Protein AF-A0A0P7N7G5-F1 (afdb_monomer_lite)

Secondary structure (DSSP, 8-state):
-----------GGGHHHHHHHHHHHHHHHHHHHHHHTTTS-HHHHHHHHHHHHHHHHHHHHHHHHHHHHHHHHHHT--

pLDDT: mean 88.19, std 14.91, range [37.78, 98.25]

Radius of gyration: 18.76 Å; chains: 1; bounding box: 39×46×44 Å

Sequence (78 aa):
MANTRHRKTDDRTNNVERIRDIVKNTEEKIHEAEMSMEFVDPLQSKLLKEKNKRRKQSIEALNEEMKDEIAARKKGEV

Foldseek 3Di:
DDPPPVPPPPPCVCLLVVLVVLLVVLVVVLVVLVVCLVVDDPVSNVVSVVVSVVSVVVNVVSVVVSVVSVVCVVVVVD

Structure (mmCIF, N/CA/C/O backbone):
data_AF-A0A0P7N7G5-F1
#
_entry.id   AF-A0A0P7N7G5-F1
#
loop_
_atom_site.group_PDB
_atom_site.id
_atom_site.type_symbol
_atom_site.label_atom_id
_atom_site.label_alt_id
_atom_site.label_comp_id
_atom_site.label_asym_id
_atom_site.label_entity_id
_atom_site.label_seq_id
_atom_site.pdbx_PDB_ins_code
_atom_site.Cartn_x
_atom_site.Cartn_y
_atom_site.Cartn_z
_atom_site.occupancy
_atom_site.B_iso_or_equiv
_atom_site.auth_seq_id
_atom_site.auth_comp_id
_atom_site.auth_asym_id
_atom_site.auth_atom_id
_atom_site.pdbx_PDB_model_num
ATOM 1 N N . MET A 1 1 ? -23.222 36.790 16.899 1.00 37.78 1 MET A N 1
ATOM 2 C CA . MET A 1 1 ? -23.332 35.697 15.908 1.00 37.78 1 MET A CA 1
ATOM 3 C C . MET A 1 1 ? -22.237 34.680 16.205 1.00 37.78 1 MET A C 1
ATOM 5 O O . MET A 1 1 ? -21.089 34.917 15.851 1.00 37.78 1 MET A O 1
ATOM 9 N N . ALA A 1 2 ? -22.544 33.621 16.959 1.00 43.44 2 ALA A N 1
ATOM 10 C CA . ALA A 1 2 ? -21.569 32.586 17.302 1.00 43.44 2 ALA A CA 1
ATOM 11 C C . ALA A 1 2 ? -21.335 31.698 16.072 1.00 43.44 2 ALA A C 1
ATOM 13 O O . ALA A 1 2 ? -22.226 30.971 15.644 1.00 43.44 2 ALA A O 1
ATOM 14 N N . ASN A 1 3 ? -20.155 31.814 15.464 1.00 54.47 3 ASN A N 1
ATOM 15 C CA . ASN A 1 3 ? -19.763 31.001 14.320 1.00 54.47 3 ASN A CA 1
ATOM 16 C C . ASN A 1 3 ? -19.308 29.631 14.832 1.00 54.47 3 ASN A C 1
ATOM 18 O O . ASN A 1 3 ? -18.111 29.372 14.978 1.00 54.47 3 ASN A O 1
ATOM 22 N N . THR A 1 4 ? -20.267 28.772 15.175 1.00 56.19 4 THR A N 1
ATOM 23 C CA . THR A 1 4 ? -20.001 27.377 15.516 1.00 56.19 4 THR A CA 1
ATOM 24 C C . THR A 1 4 ? -19.576 26.677 14.231 1.00 56.19 4 THR A C 1
ATOM 26 O O . THR A 1 4 ? -20.390 26.089 13.523 1.00 56.19 4 THR A O 1
ATOM 29 N N . ARG A 1 5 ? -18.284 26.774 13.892 1.00 58.53 5 ARG A N 1
ATOM 30 C CA . ARG A 1 5 ? -17.643 25.876 12.932 1.00 58.53 5 ARG A CA 1
ATOM 31 C C . ARG A 1 5 ? -17.790 24.481 13.517 1.00 58.53 5 ARG A C 1
ATOM 33 O O . ARG A 1 5 ? -16.982 24.068 14.344 1.00 58.53 5 ARG A O 1
ATOM 40 N N . HIS A 1 6 ? -18.869 23.802 13.149 1.00 52.06 6 HIS A N 1
ATOM 41 C CA . HIS A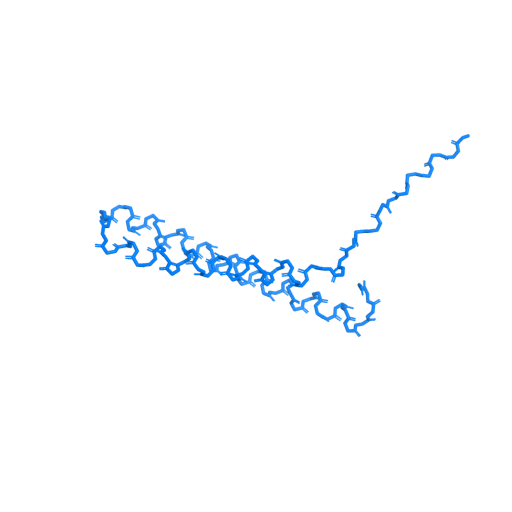 1 6 ? -19.085 22.404 13.456 1.00 52.06 6 HIS A CA 1
ATOM 42 C C . HIS A 1 6 ? -17.943 21.664 12.760 1.00 52.06 6 HIS A C 1
ATOM 44 O O . HIS A 1 6 ? -17.975 21.433 11.552 1.00 52.06 6 HIS A O 1
ATOM 50 N N . ARG A 1 7 ? -16.844 21.440 13.491 1.00 54.75 7 ARG A N 1
ATOM 51 C CA . ARG A 1 7 ? -15.767 20.562 13.055 1.00 54.75 7 ARG A CA 1
ATOM 52 C C . ARG A 1 7 ? -16.446 19.219 12.883 1.00 54.75 7 ARG A C 1
ATOM 54 O O . ARG A 1 7 ? -16.798 18.600 13.880 1.00 54.75 7 ARG A O 1
ATOM 61 N N . LYS A 1 8 ? -16.723 18.8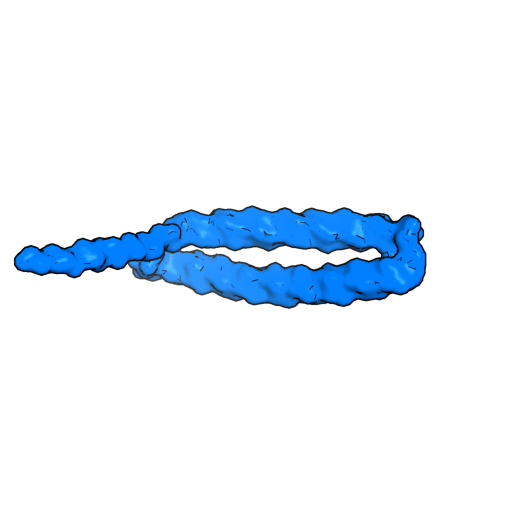45 11.633 1.00 52.41 8 LYS A N 1
ATOM 62 C CA . LYS A 1 8 ? -17.222 17.518 11.300 1.00 52.41 8 LYS A CA 1
ATOM 63 C C . LYS A 1 8 ? -16.236 16.555 11.955 1.00 52.41 8 LYS A C 1
ATOM 65 O O . LYS A 1 8 ? -15.053 16.588 11.621 1.00 52.41 8 LYS A O 1
ATOM 70 N N . THR A 1 9 ? -16.685 15.843 12.982 1.00 59.94 9 THR A N 1
ATOM 71 C CA . THR A 1 9 ? -15.909 14.762 13.579 1.00 59.94 9 THR A CA 1
ATOM 72 C C . THR A 1 9 ? -15.612 13.807 12.438 1.00 59.94 9 THR A C 1
ATOM 74 O O . THR A 1 9 ? -16.542 13.402 11.738 1.00 59.94 9 THR A O 1
ATOM 77 N N . ASP A 1 10 ? -14.331 13.582 12.164 1.00 63.41 10 ASP A N 1
ATOM 78 C CA . ASP A 1 10 ? -13.920 12.704 11.077 1.00 63.41 10 ASP A CA 1
ATOM 79 C C . ASP A 1 10 ? -14.542 11.326 11.331 1.00 63.41 10 ASP A C 1
ATOM 81 O O . ASP A 1 10 ? -14.383 10.765 12.418 1.00 63.41 10 ASP A O 1
ATOM 85 N N . ASP A 1 11 ? -15.350 10.849 10.388 1.00 71.44 11 ASP A N 1
ATOM 86 C CA . ASP A 1 11 ? -16.072 9.588 10.527 1.00 71.44 11 ASP A CA 1
ATOM 87 C C . ASP A 1 11 ? -15.102 8.456 10.199 1.00 71.44 11 ASP A C 1
ATOM 89 O O . ASP A 1 11 ? -14.905 8.085 9.043 1.00 71.44 11 ASP A O 1
ATOM 93 N N . ARG A 1 12 ? -14.456 7.937 11.243 1.00 76.75 12 ARG A N 1
ATOM 94 C CA . ARG A 1 12 ? -13.448 6.877 11.145 1.00 76.75 12 ARG A CA 1
ATOM 95 C C . ARG A 1 12 ? -14.071 5.481 11.086 1.00 76.75 12 ARG A C 1
ATOM 97 O O . ARG A 1 12 ? -13.342 4.489 11.018 1.00 76.75 12 ARG A O 1
ATOM 104 N N . THR A 1 13 ? -15.404 5.372 11.067 1.00 76.81 13 THR A N 1
ATOM 105 C CA . THR A 1 13 ? -16.098 4.077 11.106 1.00 76.81 13 THR A CA 1
ATOM 106 C C . THR A 1 13 ? -15.830 3.216 9.876 1.00 76.81 13 THR A C 1
ATOM 108 O O . THR A 1 13 ? -15.960 2.003 9.982 1.00 76.81 13 THR A O 1
ATOM 111 N N . ASN A 1 14 ? -15.399 3.792 8.748 1.00 86.44 14 ASN A N 1
ATOM 112 C CA . ASN A 1 14 ? -15.095 3.067 7.508 1.00 86.44 14 ASN A CA 1
ATOM 113 C C . ASN A 1 14 ? -13.592 2.994 7.163 1.00 86.44 14 ASN A C 1
ATOM 115 O O . ASN A 1 14 ? -13.228 2.497 6.092 1.00 86.44 14 ASN A O 1
ATOM 119 N N . ASN A 1 15 ? -12.707 3.494 8.036 1.00 88.25 15 ASN A N 1
ATOM 120 C CA . ASN A 1 15 ? -11.274 3.562 7.738 1.00 88.25 15 ASN A CA 1
ATOM 121 C C . ASN A 1 15 ? -10.660 2.171 7.549 1.00 88.25 15 ASN A C 1
ATOM 123 O O . ASN A 1 15 ? -9.875 1.977 6.626 1.00 88.25 15 ASN A O 1
ATOM 127 N N . VAL A 1 16 ? -11.048 1.188 8.368 1.00 91.00 16 VAL A N 1
ATOM 128 C CA . VAL A 1 16 ? -10.553 -0.197 8.254 1.00 91.00 16 VAL A CA 1
ATOM 129 C C . VAL A 1 16 ? -10.879 -0.774 6.877 1.00 91.00 16 VAL A C 1
ATOM 131 O O . VAL A 1 16 ? -10.025 -1.379 6.231 1.00 91.00 16 VAL A O 1
ATOM 134 N N . GLU A 1 17 ? -12.111 -0.577 6.419 1.00 93.44 17 GLU A N 1
ATOM 135 C CA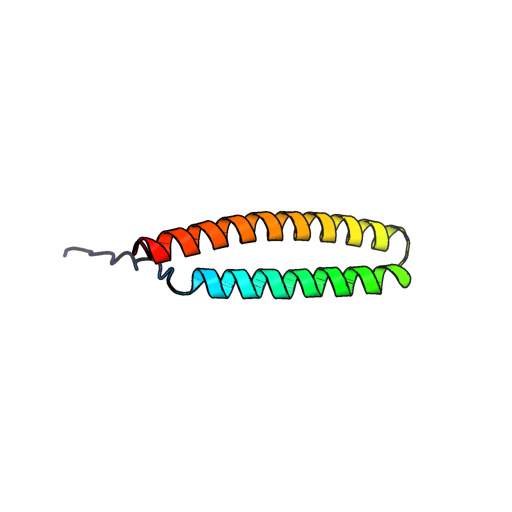 . GLU A 1 17 ? -12.613 -1.059 5.138 1.00 93.44 17 GLU A CA 1
ATOM 136 C C . GLU A 1 17 ? -11.875 -0.372 3.979 1.00 93.44 17 GLU A C 1
ATOM 138 O O . GLU A 1 17 ? -11.352 -1.049 3.093 1.00 93.44 17 GLU A O 1
ATOM 143 N N . ARG A 1 18 ? -11.700 0.953 4.049 1.00 94.12 18 ARG A N 1
ATOM 144 C CA . ARG A 1 18 ? -10.935 1.719 3.056 1.00 94.12 18 ARG A CA 1
ATOM 145 C C . ARG A 1 18 ? -9.472 1.278 2.981 1.00 94.12 18 ARG A C 1
ATOM 147 O O . ARG A 1 18 ? -8.927 1.151 1.885 1.00 94.12 18 ARG A O 1
ATOM 154 N N . ILE A 1 19 ? -8.826 1.039 4.124 1.00 94.94 19 ILE A N 1
ATOM 155 C CA . ILE A 1 19 ? -7.434 0.579 4.165 1.00 94.94 19 ILE A CA 1
ATOM 156 C C . ILE A 1 19 ? -7.320 -0.819 3.546 1.00 94.94 19 ILE A C 1
ATOM 158 O O . ILE A 1 19 ? -6.423 -1.042 2.733 1.00 94.94 19 ILE A O 1
ATOM 162 N N . ARG A 1 20 ? -8.245 -1.741 3.851 1.00 95.19 20 ARG A N 1
ATOM 163 C CA . ARG A 1 20 ? -8.276 -3.080 3.232 1.00 95.19 20 ARG A CA 1
ATOM 164 C C . ARG A 1 20 ? -8.374 -3.006 1.713 1.00 95.19 20 ARG A C 1
ATOM 166 O O . ARG A 1 20 ? -7.616 -3.693 1.030 1.00 95.19 20 ARG A O 1
ATOM 173 N N . ASP A 1 21 ? -9.249 -2.151 1.191 1.00 97.31 21 ASP A N 1
ATOM 174 C CA . ASP A 1 21 ? -9.403 -1.975 -0.253 1.00 97.31 21 ASP A CA 1
ATOM 175 C C . ASP A 1 21 ? -8.129 -1.416 -0.895 1.00 97.31 21 ASP A C 1
ATOM 177 O O . ASP A 1 21 ? -7.705 -1.879 -1.955 1.00 97.31 21 ASP A O 1
ATOM 181 N N . ILE A 1 22 ? -7.476 -0.440 -0.257 1.00 96.50 22 ILE A N 1
ATOM 182 C CA . ILE A 1 22 ? -6.209 0.114 -0.754 1.00 96.50 22 ILE A CA 1
ATOM 183 C C . ILE A 1 22 ? -5.112 -0.953 -0.753 1.00 96.50 22 ILE A C 1
ATOM 185 O O . ILE A 1 22 ? -4.387 -1.059 -1.746 1.00 96.50 22 ILE A O 1
ATOM 189 N N . VAL A 1 23 ? -4.990 -1.742 0.320 1.00 97.31 23 VAL A N 1
ATOM 190 C CA . VAL A 1 23 ? -4.008 -2.831 0.421 1.00 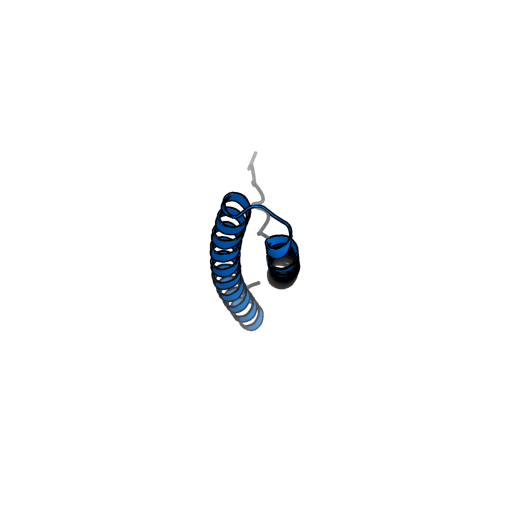97.31 23 VAL A CA 1
ATOM 191 C C . VAL A 1 23 ? -4.237 -3.843 -0.697 1.00 97.31 23 VAL A C 1
ATOM 193 O O . VAL A 1 23 ? -3.330 -4.042 -1.504 1.00 97.31 23 VAL A O 1
ATOM 196 N N . LYS A 1 24 ? -5.461 -4.367 -0.840 1.00 97.88 24 LYS A N 1
ATOM 197 C CA . LYS A 1 24 ? -5.814 -5.338 -1.887 1.00 97.88 24 LYS A CA 1
ATOM 198 C C . LYS A 1 24 ? -5.494 -4.814 -3.290 1.00 97.88 24 LYS A C 1
ATOM 200 O O . LYS A 1 24 ? -4.770 -5.455 -4.047 1.00 97.88 24 LYS A O 1
ATOM 205 N N . ASN A 1 25 ? -5.955 -3.606 -3.616 1.00 98.00 25 ASN A N 1
ATOM 206 C CA . ASN A 1 25 ? -5.687 -2.980 -4.916 1.00 98.00 25 ASN A CA 1
ATOM 207 C C . ASN A 1 25 ? -4.184 -2.763 -5.163 1.00 98.00 25 ASN A C 1
ATOM 209 O O . ASN A 1 25 ? -3.719 -2.740 -6.304 1.00 98.00 25 ASN A O 1
ATOM 213 N N . THR A 1 26 ? -3.407 -2.523 -4.107 1.00 97.94 26 THR A N 1
ATOM 214 C CA . THR A 1 26 ? -1.961 -2.308 -4.219 1.00 97.94 26 THR A CA 1
ATOM 215 C C . THR A 1 26 ? -1.216 -3.627 -4.401 1.00 97.94 26 THR A C 1
ATOM 217 O O . THR A 1 26 ? -0.269 -3.662 -5.186 1.00 97.94 26 THR A O 1
ATOM 220 N N . GLU A 1 27 ? -1.656 -4.700 -3.744 1.00 97.94 27 GLU A N 1
ATOM 221 C CA . GLU A 1 27 ? -1.151 -6.063 -3.941 1.00 97.94 27 GLU A CA 1
ATOM 222 C C . GLU A 1 27 ? -1.417 -6.559 -5.366 1.00 97.94 27 GLU A C 1
ATOM 224 O O . GLU A 1 27 ? -0.488 -7.022 -6.027 1.00 97.94 27 GLU A O 1
ATOM 229 N N . GLU A 1 28 ? -2.628 -6.352 -5.892 1.00 98.06 28 GLU A N 1
ATOM 230 C CA . 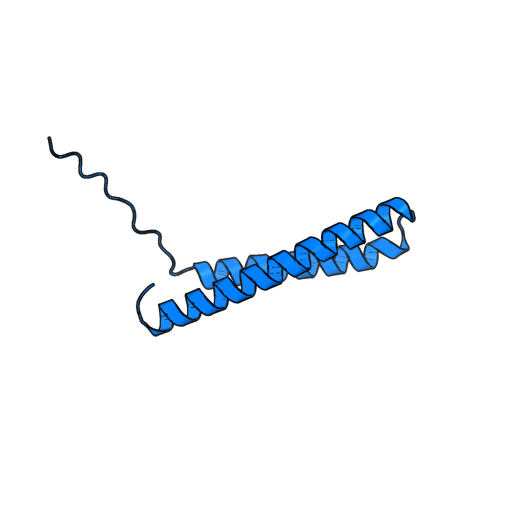GLU A 1 28 ? -2.966 -6.658 -7.290 1.00 98.06 28 GLU A CA 1
ATOM 231 C C . GLU A 1 28 ? -2.030 -5.915 -8.259 1.00 98.06 28 GLU A C 1
ATOM 233 O O . GLU A 1 28 ? -1.409 -6.526 -9.127 1.00 98.06 28 GLU A O 1
ATOM 238 N N . LYS A 1 29 ? -1.794 -4.614 -8.034 1.00 97.56 29 LYS A N 1
ATOM 239 C CA . LYS A 1 29 ? -0.846 -3.814 -8.835 1.00 97.56 29 LYS A CA 1
ATOM 240 C C . LYS A 1 29 ? 0.612 -4.254 -8.706 1.00 97.56 29 LYS A C 1
ATOM 242 O O . LYS A 1 29 ? 1.411 -3.953 -9.598 1.00 97.56 29 LYS A O 1
ATOM 247 N N . ILE A 1 30 ? 1.004 -4.855 -7.582 1.00 97.94 30 ILE A N 1
ATOM 248 C CA . ILE A 1 30 ? 2.337 -5.449 -7.424 1.00 97.94 30 ILE A CA 1
ATOM 249 C C . ILE A 1 30 ? 2.417 -6.705 -8.286 1.00 97.94 30 ILE A C 1
ATOM 251 O O . ILE A 1 30 ? 3.362 -6.812 -9.064 1.00 97.94 30 ILE A O 1
ATOM 255 N N . HIS A 1 31 ? 1.421 -7.589 -8.196 1.00 97.56 31 HIS A N 1
ATOM 256 C CA . HIS A 1 31 ? 1.367 -8.841 -8.948 1.00 97.56 31 HIS A CA 1
ATOM 257 C C . HIS A 1 31 ? 1.324 -8.600 -10.465 1.00 97.56 31 HIS A C 1
ATOM 259 O O . HIS A 1 31 ? 2.120 -9.166 -11.208 1.00 97.56 31 HIS A O 1
ATOM 265 N N . GLU A 1 32 ? 0.469 -7.690 -10.937 1.00 96.75 32 GLU A N 1
ATOM 266 C CA . GLU A 1 32 ? 0.428 -7.263 -12.343 1.00 96.75 32 GLU A CA 1
ATOM 267 C C . GLU A 1 32 ? 1.778 -6.722 -12.821 1.00 96.75 32 GLU A C 1
ATOM 269 O O . GLU A 1 32 ? 2.251 -7.069 -13.904 1.00 96.75 32 GLU A O 1
ATOM 274 N N . ALA A 1 33 ? 2.431 -5.897 -11.997 1.00 96.25 33 ALA A N 1
ATOM 275 C CA . ALA A 1 33 ? 3.749 -5.374 -12.321 1.00 96.25 33 ALA A CA 1
ATOM 276 C C . ALA A 1 33 ? 4.799 -6.495 -12.377 1.00 96.25 33 ALA A C 1
ATOM 278 O O . ALA A 1 33 ? 5.603 -6.503 -13.303 1.00 96.25 33 ALA A O 1
ATOM 279 N N . GLU A 1 34 ? 4.786 -7.441 -11.434 1.00 95.75 34 GLU A N 1
ATOM 280 C CA . GLU A 1 34 ? 5.692 -8.597 -11.410 1.00 95.75 34 GLU A CA 1
ATOM 281 C C . GLU A 1 34 ? 5.512 -9.485 -12.654 1.00 95.75 34 GLU A C 1
ATOM 283 O O . GLU A 1 34 ? 6.511 -9.832 -13.276 1.00 95.75 34 GLU A O 1
ATOM 288 N N . MET A 1 35 ? 4.276 -9.741 -13.101 1.00 95.88 35 MET A N 1
ATOM 289 C CA . MET A 1 35 ? 4.015 -10.442 -14.369 1.00 95.88 35 MET A CA 1
ATOM 290 C C . MET A 1 35 ? 4.519 -9.650 -15.584 1.00 95.88 35 MET A C 1
ATOM 292 O O . MET A 1 35 ? 5.112 -10.209 -16.501 1.00 95.88 35 MET A O 1
ATOM 296 N N . SER A 1 36 ? 4.325 -8.328 -15.597 1.00 95.25 36 SER A N 1
ATOM 297 C CA . SER A 1 36 ? 4.767 -7.491 -16.721 1.00 95.25 36 SER A CA 1
ATOM 298 C C . SER A 1 36 ? 6.293 -7.368 -16.836 1.00 95.25 36 SER A C 1
ATOM 300 O O . SER A 1 36 ? 6.795 -7.073 -17.919 1.00 95.25 36 SER A O 1
ATOM 302 N N . MET A 1 37 ? 7.044 -7.607 -15.750 1.00 93.69 37 MET A N 1
ATOM 303 C CA . MET A 1 37 ? 8.509 -7.486 -15.737 1.00 93.69 37 MET A CA 1
ATOM 304 C C . MET A 1 37 ? 9.209 -8.428 -16.721 1.00 93.69 37 MET A C 1
ATOM 306 O O . MET A 1 37 ? 10.344 -8.142 -17.096 1.00 93.69 37 MET A O 1
ATOM 310 N N . GLU A 1 38 ? 8.561 -9.526 -17.115 1.00 92.94 38 GLU A N 1
ATOM 311 C CA . GLU A 1 38 ? 9.085 -10.491 -18.087 1.00 92.94 38 GLU A CA 1
ATOM 312 C C . GLU A 1 38 ? 9.093 -9.941 -19.524 1.00 92.94 38 GLU A C 1
ATOM 314 O O . GLU A 1 38 ? 9.919 -10.345 -20.338 1.00 92.94 38 GLU A O 1
ATOM 319 N N . PHE A 1 39 ? 8.223 -8.972 -19.827 1.00 95.44 39 PHE A N 1
ATOM 320 C CA . PHE A 1 39 ? 8.011 -8.458 -21.186 1.00 95.44 39 PHE A CA 1
ATOM 321 C C . PHE A 1 39 ? 8.611 -7.067 -21.434 1.00 95.44 39 PHE A C 1
ATOM 323 O O . PHE A 1 39 ? 8.544 -6.557 -22.552 1.00 95.44 39 PHE A O 1
ATOM 330 N N . VAL A 1 40 ? 9.167 -6.425 -20.405 1.00 95.19 40 VAL A N 1
ATOM 331 C CA . VAL A 1 40 ? 9.731 -5.069 -20.490 1.00 95.19 40 VAL A CA 1
ATOM 332 C C . VAL A 1 40 ? 11.254 -5.098 -20.540 1.00 95.19 40 VAL A C 1
ATOM 334 O O . VAL A 1 40 ? 11.897 -6.066 -20.138 1.00 95.19 40 VAL A O 1
ATOM 337 N N . ASP A 1 41 ? 11.856 -4.005 -21.000 1.00 96.44 41 ASP A N 1
ATOM 338 C CA . ASP A 1 41 ? 13.309 -3.874 -21.008 1.00 96.44 41 ASP A CA 1
ATOM 339 C C . ASP A 1 41 ? 13.910 -3.834 -19.580 1.00 96.44 41 ASP A C 1
ATOM 341 O O . ASP A 1 41 ? 13.213 -3.552 -18.595 1.00 96.44 41 ASP A O 1
ATOM 345 N N . PRO A 1 42 ? 15.224 -4.089 -19.430 1.00 94.62 42 PRO A N 1
ATOM 346 C CA . PRO A 1 42 ? 15.867 -4.151 -18.118 1.00 94.62 42 PRO A CA 1
ATOM 347 C C . PRO A 1 42 ? 15.761 -2.864 -17.288 1.00 94.62 42 PRO A C 1
ATOM 349 O O . PRO A 1 42 ? 15.712 -2.931 -16.055 1.00 94.62 42 PRO A O 1
ATOM 352 N N . LEU A 1 43 ? 15.721 -1.691 -17.932 1.00 95.62 43 LEU A N 1
ATOM 353 C CA . LEU A 1 43 ? 15.593 -0.414 -17.232 1.00 95.62 43 LEU A CA 1
ATOM 354 C C . LEU A 1 43 ? 14.182 -0.273 -16.654 1.00 95.62 43 LEU A C 1
ATOM 356 O O . LEU A 1 43 ? 14.036 0.021 -15.465 1.00 95.62 43 LEU A O 1
ATOM 360 N N . GLN A 1 44 ? 13.156 -0.550 -17.457 1.00 95.50 44 GLN A N 1
ATOM 361 C CA . GLN A 1 44 ? 11.763 -0.554 -17.009 1.00 95.50 44 GLN A CA 1
ATOM 362 C C . GLN A 1 44 ? 11.523 -1.602 -15.922 1.00 95.50 44 GLN A C 1
ATOM 364 O O . GLN A 1 44 ? 10.907 -1.294 -14.901 1.00 95.50 44 GLN A O 1
ATOM 369 N N . SER A 1 45 ? 12.089 -2.803 -16.067 1.00 95.62 45 SER A N 1
ATOM 370 C CA . SER A 1 45 ? 12.028 -3.852 -15.043 1.00 95.62 45 SER A CA 1
ATOM 371 C C . SER A 1 45 ? 12.590 -3.361 -13.702 1.00 95.62 45 SER A C 1
ATOM 373 O O . SER A 1 45 ? 11.955 -3.515 -12.655 1.00 95.62 45 SER A O 1
ATOM 375 N N . LYS A 1 46 ? 13.742 -2.673 -13.712 1.00 96.06 46 LYS A N 1
ATOM 376 C CA . LYS A 1 46 ? 14.331 -2.078 -12.501 1.00 96.06 46 LYS A CA 1
ATOM 377 C C . LYS A 1 46 ? 13.431 -1.000 -11.884 1.00 96.06 46 LYS A C 1
ATOM 379 O O . LYS A 1 46 ? 13.245 -0.987 -10.668 1.00 96.06 46 LYS A O 1
ATOM 384 N N . LEU A 1 47 ? 12.841 -0.124 -12.699 1.00 96.44 47 LEU A N 1
ATOM 385 C CA . LEU A 1 47 ? 11.913 0.909 -12.223 1.00 96.44 47 LEU A CA 1
ATOM 386 C C . LEU A 1 47 ? 10.646 0.306 -11.600 1.00 96.44 47 LEU A C 1
ATOM 388 O O . LEU A 1 47 ? 10.204 0.766 -10.542 1.00 96.44 47 LEU A O 1
ATOM 392 N N . LEU A 1 48 ? 10.087 -0.743 -12.211 1.00 96.62 48 LEU A N 1
ATOM 393 C CA . LEU A 1 48 ? 8.953 -1.486 -11.662 1.00 96.62 48 LEU A CA 1
ATOM 394 C C . LEU A 1 48 ? 9.315 -2.142 -10.324 1.00 96.62 48 LEU A C 1
ATOM 396 O O . LEU A 1 48 ? 8.522 -2.057 -9.385 1.00 96.62 48 LEU A O 1
ATOM 400 N N . LYS A 1 49 ? 10.516 -2.725 -10.189 1.00 96.56 49 LYS A N 1
ATOM 401 C CA . LYS A 1 49 ? 10.987 -3.32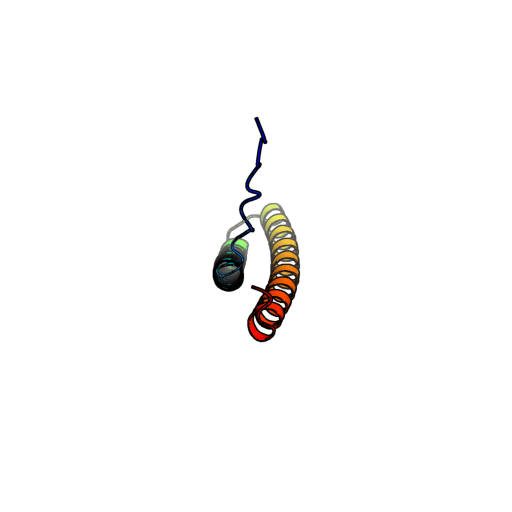3 -8.924 1.00 96.56 49 LYS A CA 1
ATOM 402 C C . LYS A 1 49 ? 11.068 -2.290 -7.805 1.00 96.56 49 LYS A C 1
ATOM 404 O O . LYS A 1 49 ? 10.524 -2.518 -6.726 1.00 96.56 49 LYS A O 1
ATOM 409 N N . GLU A 1 50 ? 11.657 -1.125 -8.068 1.00 97.69 50 GLU A N 1
ATOM 410 C CA . GLU A 1 50 ? 11.721 -0.035 -7.086 1.00 97.69 50 GLU A CA 1
ATOM 411 C C . GLU A 1 50 ? 10.330 0.503 -6.726 1.00 97.69 50 GLU A C 1
ATOM 413 O O . GLU A 1 50 ? 10.045 0.808 -5.565 1.00 97.69 50 GLU A O 1
ATOM 418 N N . LYS A 1 51 ? 9.420 0.592 -7.703 1.00 97.69 51 LYS A N 1
ATOM 419 C CA . LYS A 1 51 ? 8.028 0.984 -7.451 1.00 97.69 51 LYS A CA 1
ATOM 420 C C . LYS A 1 51 ? 7.309 -0.042 -6.574 1.00 97.69 51 LYS A C 1
ATOM 422 O O . LYS A 1 51 ? 6.630 0.350 -5.628 1.00 97.69 51 LYS A O 1
ATOM 427 N N . ASN A 1 52 ? 7.488 -1.333 -6.845 1.00 97.81 52 ASN A N 1
ATOM 428 C CA . ASN A 1 52 ? 6.924 -2.412 -6.037 1.00 97.81 52 ASN A CA 1
ATOM 429 C C . ASN A 1 52 ? 7.504 -2.426 -4.622 1.00 97.81 52 ASN A C 1
ATOM 431 O O . ASN A 1 52 ? 6.751 -2.606 -3.672 1.00 97.81 52 ASN A O 1
ATOM 435 N N . LYS A 1 53 ? 8.799 -2.139 -4.453 1.00 98.00 53 LYS A N 1
ATOM 436 C CA . LYS A 1 53 ? 9.417 -1.980 -3.131 1.00 98.00 53 LYS A CA 1
ATOM 437 C C . LYS A 1 53 ? 8.728 -0.886 -2.309 1.00 98.00 53 LYS A C 1
ATOM 439 O O . LYS A 1 53 ? 8.337 -1.139 -1.175 1.00 98.00 53 LYS A O 1
ATOM 444 N N . ARG A 1 54 ? 8.492 0.292 -2.899 1.00 98.12 54 ARG A N 1
ATOM 445 C CA . ARG A 1 54 ? 7.760 1.384 -2.226 1.00 98.12 54 ARG A CA 1
ATOM 446 C C . ARG A 1 54 ? 6.305 1.025 -1.921 1.00 98.12 54 ARG A C 1
ATOM 448 O O . ARG A 1 54 ? 5.801 1.380 -0.862 1.00 98.12 54 ARG A O 1
ATOM 455 N N . ARG A 1 55 ? 5.626 0.304 -2.821 1.00 98.25 55 ARG A N 1
ATOM 456 C CA . ARG A 1 55 ? 4.261 -0.197 -2.577 1.00 98.25 55 ARG A CA 1
ATOM 457 C C . ARG A 1 55 ? 4.214 -1.160 -1.389 1.00 98.25 55 ARG A C 1
ATOM 459 O O . ARG A 1 55 ? 3.323 -1.021 -0.564 1.00 98.25 55 ARG A O 1
ATOM 466 N N . LYS A 1 56 ? 5.187 -2.071 -1.268 1.00 97.75 56 LYS A N 1
ATOM 467 C CA . LYS A 1 56 ? 5.302 -2.995 -0.124 1.00 97.75 56 LYS A CA 1
ATOM 468 C C . LYS A 1 56 ? 5.487 -2.235 1.196 1.00 97.75 56 LYS A C 1
ATOM 470 O O . LYS A 1 56 ? 4.767 -2.511 2.145 1.00 97.75 56 LYS A O 1
ATOM 475 N N . GLN A 1 57 ? 6.344 -1.211 1.218 1.00 97.81 57 GLN A N 1
ATOM 476 C CA . GLN A 1 57 ? 6.498 -0.326 2.386 1.00 97.81 57 GLN A CA 1
ATOM 477 C C . GLN A 1 57 ? 5.203 0.429 2.724 1.00 97.81 57 GLN A C 1
ATOM 479 O O . GLN A 1 57 ? 4.844 0.566 3.888 1.00 97.81 57 GLN A O 1
ATOM 484 N N . SER A 1 58 ? 4.470 0.898 1.710 1.00 96.88 58 SER A N 1
ATOM 485 C CA . SER A 1 58 ? 3.175 1.552 1.924 1.00 96.88 58 SER A CA 1
ATOM 486 C C . SER A 1 58 ? 2.128 0.592 2.488 1.00 96.88 58 SER A C 1
ATOM 488 O O . SER A 1 58 ? 1.346 1.004 3.335 1.00 96.88 58 SER A O 1
ATOM 490 N N . ILE A 1 59 ? 2.094 -0.662 2.028 1.00 97.56 59 ILE A N 1
ATOM 491 C CA . ILE A 1 59 ? 1.194 -1.694 2.561 1.00 97.56 59 ILE A CA 1
ATOM 492 C C . ILE A 1 59 ? 1.517 -1.983 4.027 1.00 97.56 59 ILE A C 1
ATOM 494 O O . ILE A 1 59 ? 0.602 -2.130 4.827 1.00 97.56 59 ILE A O 1
ATOM 498 N N . GLU A 1 60 ? 2.797 -2.040 4.395 1.00 97.56 60 GLU A N 1
ATOM 499 C CA . GLU A 1 60 ? 3.216 -2.245 5.784 1.00 97.56 60 GLU A CA 1
ATOM 500 C C . GLU A 1 60 ? 2.687 -1.135 6.703 1.00 97.56 60 GLU A C 1
ATOM 502 O O . GLU A 1 60 ? 1.994 -1.437 7.672 1.00 97.56 60 GLU A O 1
ATOM 507 N N . ALA A 1 61 ? 2.883 0.133 6.327 1.00 97.25 61 ALA A N 1
ATOM 508 C CA . ALA A 1 61 ? 2.347 1.274 7.072 1.00 97.25 61 ALA A CA 1
ATOM 509 C C . ALA A 1 61 ? 0.807 1.260 7.153 1.00 97.25 61 ALA A C 1
ATOM 511 O O . ALA A 1 61 ? 0.230 1.503 8.209 1.00 97.25 61 ALA A O 1
ATOM 512 N N . LEU A 1 62 ? 0.127 0.918 6.054 1.00 95.50 62 LEU A N 1
ATOM 513 C CA . LEU A 1 62 ? -1.333 0.777 6.030 1.00 95.50 62 LEU A CA 1
ATOM 514 C C . LEU A 1 62 ? -1.816 -0.364 6.937 1.00 95.50 62 LEU A C 1
ATOM 516 O O . LEU A 1 62 ? -2.847 -0.247 7.592 1.00 95.50 62 LEU A O 1
ATOM 520 N N . ASN A 1 63 ? -1.082 -1.472 7.004 1.00 95.44 63 ASN A N 1
ATOM 521 C CA . ASN A 1 63 ? -1.414 -2.583 7.890 1.00 95.44 63 ASN A CA 1
ATOM 522 C C . ASN A 1 63 ? -1.230 -2.219 9.367 1.00 95.44 63 ASN A C 1
ATOM 524 O O . ASN A 1 63 ? -1.984 -2.716 10.204 1.00 95.44 63 ASN A O 1
ATOM 528 N N . GLU A 1 64 ? -0.250 -1.378 9.700 1.00 96.56 64 GLU A N 1
ATOM 529 C CA . GLU A 1 64 ? -0.112 -0.804 11.043 1.00 96.56 64 GLU A CA 1
ATOM 530 C C . GLU A 1 64 ? -1.301 0.106 11.372 1.00 96.56 64 GLU A C 1
ATOM 532 O O . GLU A 1 64 ? -1.979 -0.129 12.371 1.00 96.56 64 GLU A O 1
ATOM 537 N N . GLU A 1 65 ? -1.654 1.029 10.474 1.00 93.88 65 GLU A N 1
ATOM 538 C CA . GLU A 1 65 ? -2.819 1.910 10.632 1.00 93.88 65 GLU A CA 1
ATOM 539 C C . GLU A 1 65 ? -4.122 1.109 10.799 1.00 93.88 65 GLU A C 1
ATOM 541 O O . GLU A 1 65 ? -4.931 1.386 11.681 1.00 93.88 65 GLU A O 1
ATOM 546 N N . MET A 1 66 ? -4.311 0.038 10.020 1.00 93.25 66 MET A N 1
ATOM 547 C CA . MET A 1 66 ? -5.479 -0.838 10.148 1.00 93.25 66 MET A CA 1
ATOM 548 C C . MET A 1 66 ? -5.561 -1.499 11.529 1.00 93.25 66 MET A C 1
ATOM 550 O O . MET A 1 66 ? -6.660 -1.658 12.067 1.00 93.25 66 MET A O 1
ATOM 554 N N . LYS A 1 67 ? -4.425 -1.917 12.104 1.00 93.31 67 LYS A N 1
ATOM 555 C CA . LYS A 1 67 ? -4.391 -2.509 13.452 1.00 93.31 67 LYS A CA 1
ATOM 556 C C . LYS A 1 67 ? -4.791 -1.481 14.501 1.00 93.31 67 LYS A C 1
ATOM 558 O O . LYS A 1 67 ? -5.574 -1.827 15.389 1.00 93.31 67 LYS A O 1
ATOM 563 N N . ASP A 1 68 ? -4.303 -0.254 14.367 1.00 92.75 68 ASP A N 1
ATOM 564 C CA . ASP A 1 68 ? -4.648 0.845 15.264 1.00 92.75 68 ASP A CA 1
ATOM 565 C C . ASP A 1 68 ? -6.143 1.173 15.181 1.00 92.75 68 ASP A C 1
ATOM 567 O O . ASP A 1 68 ? -6.800 1.247 16.221 1.00 92.75 68 ASP A O 1
ATOM 571 N N . GLU A 1 69 ? -6.733 1.212 13.980 1.00 90.12 69 GLU A N 1
ATOM 572 C CA . GLU A 1 69 ? -8.177 1.452 13.832 1.00 90.12 69 GLU A CA 1
ATOM 573 C C . GLU A 1 69 ? -9.030 0.310 14.375 1.00 90.12 69 GLU A C 1
ATOM 575 O O . GLU A 1 69 ? -10.071 0.542 14.992 1.00 90.12 69 GLU A O 1
ATOM 580 N N . ILE A 1 70 ? -8.593 -0.940 14.208 1.00 90.81 70 ILE A N 1
ATOM 581 C CA . ILE A 1 70 ? -9.274 -2.084 14.822 1.00 90.81 70 ILE A CA 1
ATOM 582 C C . ILE A 1 70 ? -9.187 -1.997 16.352 1.00 90.81 70 ILE A C 1
ATOM 584 O O . ILE A 1 70 ? -10.160 -2.320 17.040 1.00 90.81 70 ILE A O 1
ATOM 588 N N . ALA A 1 71 ? -8.045 -1.578 16.901 1.00 91.44 71 ALA A N 1
ATOM 589 C CA . ALA A 1 71 ? -7.870 -1.401 18.337 1.00 91.44 71 ALA A CA 1
ATOM 590 C C . ALA A 1 71 ? -8.744 -0.258 18.877 1.00 91.44 71 ALA A C 1
ATOM 592 O O . ALA A 1 71 ? -9.427 -0.456 19.883 1.00 91.44 71 ALA A O 1
ATOM 593 N N . ALA A 1 72 ? -8.789 0.883 18.186 1.00 88.88 72 ALA A N 1
ATOM 594 C CA . ALA A 1 72 ? -9.662 2.009 18.508 1.00 88.88 72 ALA A CA 1
ATOM 595 C C . ALA A 1 72 ? -11.143 1.593 18.472 1.00 88.88 72 ALA A C 1
ATOM 597 O O . ALA A 1 72 ? -11.883 1.857 19.420 1.00 88.88 72 ALA A O 1
ATOM 598 N N . ARG A 1 73 ? -11.566 0.833 17.447 1.00 86.88 73 ARG A N 1
ATOM 599 C CA . ARG A 1 73 ? -12.951 0.339 17.314 1.00 86.88 73 ARG A CA 1
ATOM 600 C C . ARG A 1 73 ? -13.329 -0.588 18.467 1.00 86.88 73 ARG A C 1
ATOM 602 O O . ARG A 1 73 ? -14.422 -0.491 19.012 1.00 86.88 73 ARG A O 1
ATOM 609 N N . LYS A 1 74 ? -12.410 -1.461 18.897 1.00 86.62 74 LYS A N 1
ATOM 610 C CA . LYS A 1 74 ? -12.615 -2.333 20.070 1.00 86.62 74 LYS A CA 1
ATOM 611 C C . LYS A 1 74 ? -12.723 -1.557 21.383 1.00 86.62 74 LYS A C 1
ATOM 613 O O . LYS A 1 74 ? -13.402 -2.024 22.293 1.00 86.62 74 LYS A O 1
ATOM 618 N N . LYS A 1 75 ? -12.054 -0.408 21.490 1.00 88.25 75 LYS A N 1
ATOM 619 C CA . LYS A 1 75 ? -12.129 0.488 22.653 1.00 88.25 75 LYS A CA 1
ATOM 620 C C . LYS A 1 75 ? -13.331 1.442 22.609 1.00 88.25 75 LYS A C 1
ATOM 622 O O . LYS A 1 75 ? -13.598 2.094 23.612 1.00 88.25 75 LYS A O 1
ATOM 627 N N . GLY A 1 76 ? -14.052 1.510 21.485 1.00 82.06 76 GLY A N 1
ATOM 628 C CA . GLY A 1 76 ? -15.147 2.462 21.270 1.00 82.06 76 GLY A CA 1
ATOM 629 C C . GLY A 1 76 ? -14.674 3.895 21.002 1.00 82.06 76 GLY A C 1
ATOM 630 O O . GLY A 1 76 ? -15.403 4.841 21.280 1.00 82.06 76 GLY A O 1
ATOM 631 N N . GLU A 1 77 ? -13.443 4.063 20.512 1.00 75.38 77 GLU A N 1
ATOM 632 C CA . GLU A 1 77 ? -12.828 5.362 20.186 1.00 75.38 77 GLU A CA 1
ATOM 633 C C . GLU A 1 77 ? -13.132 5.824 18.743 1.00 75.38 77 GLU A C 1
ATOM 635 O O . GLU A 1 77 ? -12.767 6.940 18.366 1.00 75.38 77 GLU A O 1
ATOM 640 N N . VAL A 1 78 ? -13.793 4.971 17.949 1.00 69.38 78 VAL A N 1
ATOM 641 C CA . VAL A 1 78 ? -14.271 5.209 16.574 1.00 69.38 78 VAL A CA 1
ATOM 642 C C . VAL A 1 78 ? -15.623 4.554 16.340 1.00 69.38 78 VAL A C 1
ATOM 644 O O . VAL A 1 78 ? -15.908 3.530 17.005 1.00 69.38 78 VAL A O 1
#